Protein AF-A0A6H9Y5K2-F1 (afdb_monomer)

Foldseek 3Di:
DVVVVVVCVVVVCCVPPVPVVVVVVVVLVVDDPVVNVVVVVVVVVVVVVCVVVVD

Sequence (55 aa):
MAFGLMLILEGLMPFAAPAMWREAFRRAIEMRDGQLRFIGAISMLAGLMFMLFAK

Structure (mmCIF, N/CA/C/O backbone):
data_AF-A0A6H9Y5K2-F1
#
_entry.id   AF-A0A6H9Y5K2-F1
#
loop_
_atom_site.group_PDB
_atom_site.id
_atom_site.type_symbol
_atom_site.label_atom_id
_atom_site.label_alt_id
_atom_site.label_comp_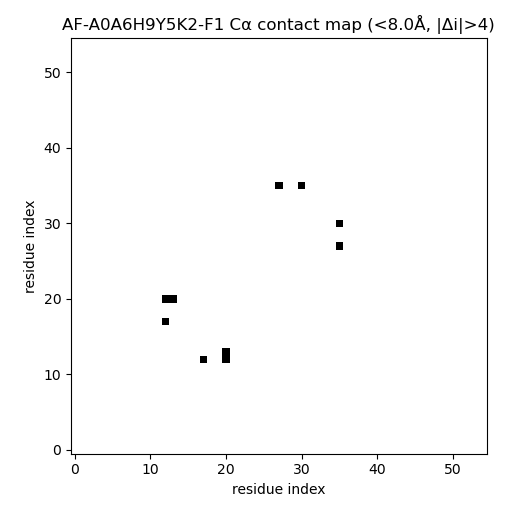id
_atom_site.label_asym_id
_atom_site.label_entity_id
_atom_site.label_seq_id
_atom_site.pdbx_PDB_ins_code
_atom_site.Cartn_x
_atom_site.Cartn_y
_atom_site.Cartn_z
_atom_site.occupancy
_atom_site.B_iso_or_equiv
_atom_site.auth_seq_id
_atom_site.auth_comp_id
_atom_site.auth_asym_id
_atom_site.auth_atom_id
_atom_site.pdbx_PDB_model_num
ATOM 1 N N . MET A 1 1 ? 17.599 -8.783 -10.521 1.00 77.38 1 MET A N 1
ATOM 2 C CA . MET A 1 1 ? 16.461 -8.151 -11.228 1.00 77.38 1 MET A CA 1
ATOM 3 C C . MET A 1 1 ? 15.183 -8.143 -10.393 1.00 77.38 1 MET A C 1
ATOM 5 O O . MET A 1 1 ? 14.725 -7.053 -10.087 1.00 77.38 1 MET A O 1
ATOM 9 N N . ALA A 1 2 ? 14.648 -9.292 -9.950 1.00 87.50 2 ALA A N 1
ATOM 10 C CA . ALA A 1 2 ? 13.397 -9.351 -9.168 1.00 87.50 2 ALA A CA 1
ATOM 11 C C . ALA A 1 2 ? 13.385 -8.452 -7.911 1.00 87.50 2 ALA A C 1
ATOM 13 O O . ALA A 1 2 ? 12.437 -7.703 -7.707 1.00 87.50 2 ALA A O 1
ATOM 14 N N . PHE A 1 3 ? 14.475 -8.440 -7.133 1.00 90.94 3 PHE A N 1
ATOM 15 C CA . PHE A 1 3 ? 14.614 -7.555 -5.967 1.00 90.94 3 PHE A CA 1
ATOM 16 C C . PHE A 1 3 ? 14.603 -6.060 -6.338 1.00 90.94 3 PHE A C 1
ATOM 18 O O . PHE A 1 3 ? 14.002 -5.250 -5.647 1.00 90.94 3 PHE A O 1
ATOM 25 N N . GLY A 1 4 ? 15.201 -5.6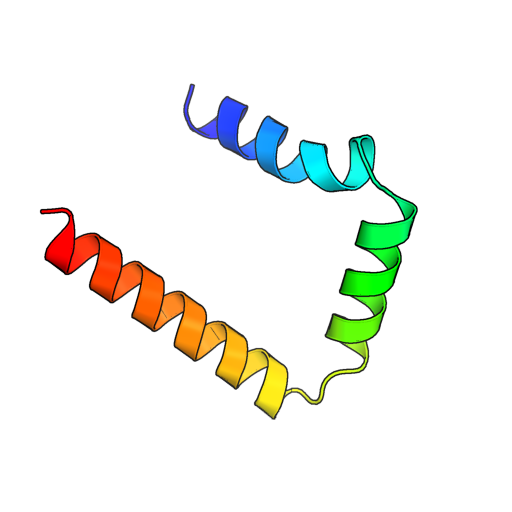91 -7.475 1.00 94.25 4 GLY A N 1
ATOM 26 C CA . GLY A 1 4 ? 15.172 -4.308 -7.961 1.00 94.25 4 GLY A CA 1
ATOM 27 C C . GLY A 1 4 ? 13.765 -3.861 -8.362 1.00 94.25 4 GLY A C 1
ATOM 28 O O . GLY A 1 4 ? 13.354 -2.759 -8.019 1.00 94.25 4 GLY A O 1
ATOM 29 N N . LEU A 1 5 ? 12.998 -4.732 -9.029 1.00 92.00 5 LEU A N 1
ATOM 30 C CA . LEU A 1 5 ? 11.602 -4.448 -9.378 1.00 92.00 5 LEU A CA 1
ATOM 31 C C . LEU A 1 5 ? 10.705 -4.365 -8.138 1.00 92.00 5 LEU A C 1
ATOM 33 O O . LEU A 1 5 ? 9.845 -3.493 -8.088 1.00 92.00 5 LEU A O 1
ATOM 37 N N . MET A 1 6 ? 10.937 -5.207 -7.126 1.00 93.69 6 MET A N 1
ATOM 38 C CA . MET A 1 6 ? 10.250 -5.105 -5.834 1.00 93.69 6 MET A CA 1
ATOM 39 C C . MET A 1 6 ? 10.456 -3.718 -5.206 1.00 93.69 6 MET A C 1
ATOM 41 O O . MET A 1 6 ? 9.476 -3.077 -4.843 1.00 93.69 6 MET A O 1
ATOM 45 N N . LEU A 1 7 ? 11.702 -3.230 -5.137 1.00 92.44 7 LEU A N 1
ATOM 46 C CA . LEU A 1 7 ? 12.012 -1.915 -4.559 1.00 92.44 7 LEU A CA 1
ATOM 47 C C . LEU A 1 7 ? 11.365 -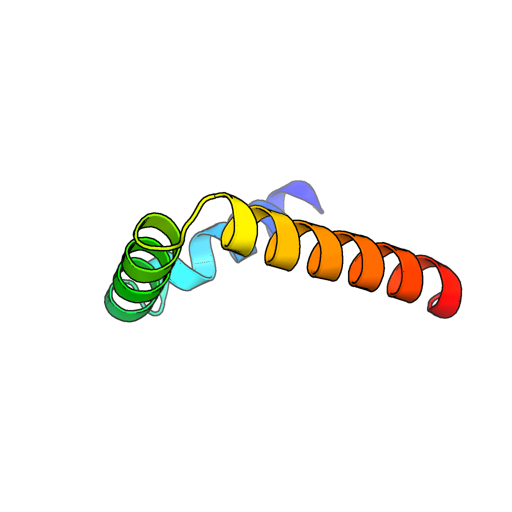0.761 -5.334 1.00 92.44 7 LEU A C 1
ATOM 49 O O . LEU A 1 7 ? 10.862 0.185 -4.731 1.00 92.44 7 LEU A O 1
ATOM 53 N N . ILE A 1 8 ? 11.351 -0.838 -6.669 1.00 94.19 8 ILE A N 1
ATOM 54 C CA . ILE A 1 8 ? 10.680 0.164 -7.508 1.00 94.19 8 ILE A CA 1
ATOM 55 C C . ILE A 1 8 ? 9.174 0.164 -7.226 1.00 94.19 8 ILE A C 1
AT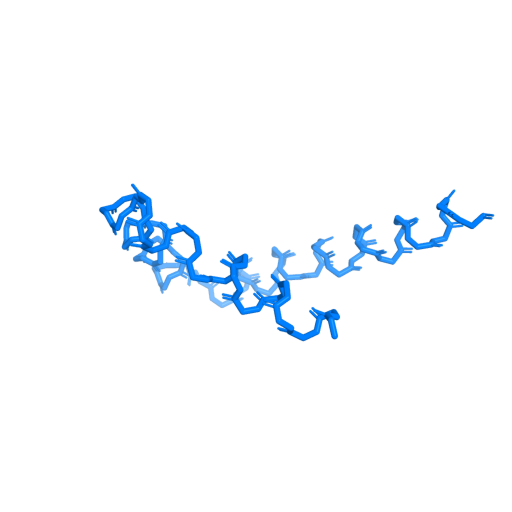OM 57 O O . ILE A 1 8 ? 8.597 1.232 -7.046 1.00 94.19 8 ILE A O 1
ATOM 61 N N . LEU A 1 9 ? 8.540 -1.011 -7.166 1.00 92.88 9 LEU A N 1
ATOM 62 C CA . LEU A 1 9 ? 7.103 -1.126 -6.909 1.00 92.88 9 LEU A CA 1
ATOM 63 C C . LEU A 1 9 ? 6.724 -0.665 -5.494 1.00 92.88 9 LEU A C 1
ATOM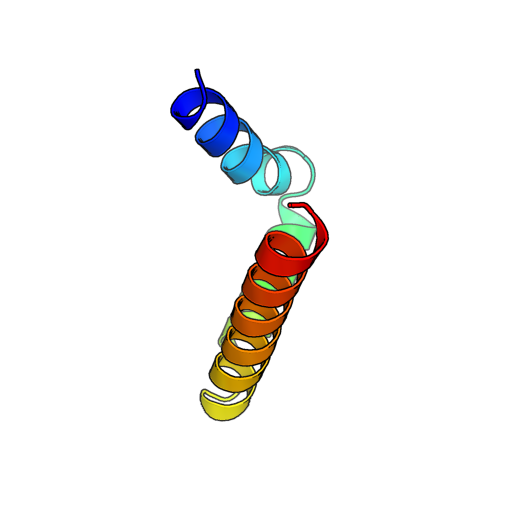 65 O O . LEU A 1 9 ? 5.736 0.053 -5.352 1.00 92.88 9 LEU A O 1
ATOM 69 N N . GLU A 1 10 ? 7.515 -0.999 -4.468 1.00 92.50 10 GLU A N 1
ATOM 70 C CA . GLU A 1 10 ? 7.301 -0.484 -3.106 1.00 92.50 10 GLU A CA 1
ATOM 71 C C . GLU A 1 10 ? 7.443 1.042 -3.034 1.00 92.50 10 GLU A C 1
ATOM 73 O O . GLU A 1 10 ? 6.665 1.707 -2.349 1.00 92.50 10 GLU A O 1
ATOM 78 N N . GLY A 1 11 ? 8.400 1.618 -3.766 1.00 92.81 11 GLY A N 1
ATOM 79 C CA . GLY A 1 11 ? 8.624 3.064 -3.812 1.00 92.81 11 GLY A CA 1
ATOM 80 C C . GLY A 1 11 ? 7.644 3.836 -4.702 1.00 92.81 11 GLY A C 1
ATOM 81 O O . GLY A 1 11 ? 7.498 5.049 -4.542 1.00 92.81 11 GLY A O 1
ATOM 82 N N . LEU A 1 12 ? 6.949 3.167 -5.627 1.00 95.50 12 LEU A N 1
ATOM 83 C CA . LEU A 1 12 ? 6.137 3.827 -6.650 1.00 95.50 12 LEU A CA 1
ATOM 84 C C . LEU A 1 12 ? 4.943 4.581 -6.056 1.00 95.50 12 LEU A C 1
ATOM 86 O O . LEU A 1 12 ? 4.721 5.741 -6.390 1.00 95.50 12 LEU A O 1
ATOM 90 N N . MET A 1 13 ? 4.187 3.941 -5.161 1.00 91.88 13 MET A N 1
ATOM 91 C CA . MET A 1 13 ? 3.026 4.545 -4.491 1.00 91.88 13 MET A CA 1
ATOM 92 C C . MET A 1 13 ? 3.383 5.780 -3.645 1.00 91.88 13 MET A C 1
ATOM 94 O O . MET A 1 13 ? 2.770 6.831 -3.860 1.00 91.88 13 MET A O 1
ATOM 98 N N . PRO A 1 14 ? 4.366 5.724 -2.721 1.00 93.31 14 PRO A N 1
ATOM 99 C CA . PRO A 1 14 ? 4.754 6.903 -1.951 1.00 93.31 14 PRO A CA 1
ATOM 100 C C . PRO A 1 14 ? 5.372 8.007 -2.8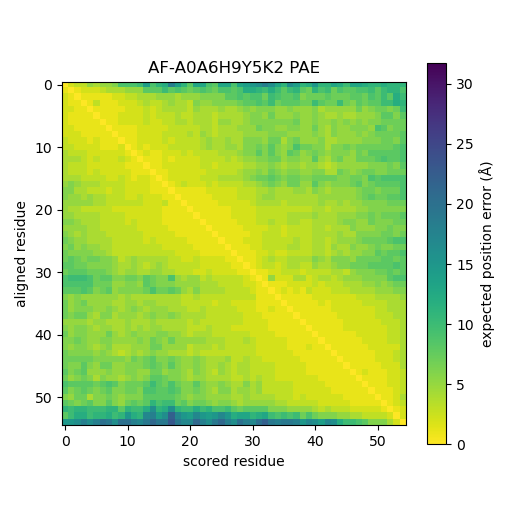20 1.00 93.31 14 PRO A C 1
ATOM 102 O O . PRO A 1 14 ? 5.227 9.177 -2.473 1.00 93.31 14 PRO A O 1
ATOM 105 N N . PHE A 1 15 ? 6.011 7.671 -3.946 1.00 95.00 15 PHE A N 1
ATOM 106 C CA . PHE A 1 15 ? 6.558 8.658 -4.880 1.00 95.00 15 PHE A CA 1
ATOM 107 C C . PHE A 1 15 ? 5.473 9.339 -5.730 1.00 95.00 15 PHE A C 1
ATOM 109 O O . PHE A 1 15 ? 5.438 10.565 -5.816 1.00 95.00 15 PHE A O 1
ATOM 116 N N . ALA A 1 16 ? 4.569 8.565 -6.336 1.00 96.56 16 ALA A N 1
ATOM 117 C CA . ALA A 1 16 ? 3.558 9.074 -7.262 1.00 96.56 16 ALA A CA 1
ATOM 118 C C . ALA A 1 16 ? 2.367 9.743 -6.554 1.00 96.56 16 ALA A C 1
ATOM 120 O O . ALA A 1 16 ? 1.835 10.735 -7.049 1.00 96.56 16 ALA A O 1
ATOM 121 N N . ALA A 1 17 ? 1.933 9.215 -5.403 1.00 95.00 17 ALA A N 1
ATOM 122 C CA . ALA A 1 17 ? 0.746 9.693 -4.690 1.00 95.00 17 ALA A CA 1
ATOM 123 C C . ALA A 1 17 ? 0.927 9.671 -3.155 1.00 95.00 17 ALA A C 1
ATOM 125 O O . ALA A 1 17 ? 0.196 8.973 -2.442 1.00 95.00 17 ALA A O 1
ATOM 126 N N . PRO A 1 18 ? 1.847 10.483 -2.601 1.00 93.12 18 PRO A N 1
ATOM 127 C CA . PRO A 1 18 ? 2.194 10.455 -1.177 1.00 93.12 18 PRO A CA 1
ATOM 128 C C . PRO A 1 18 ? 1.017 10.762 -0.239 1.00 93.12 18 PRO A C 1
ATOM 130 O O . PRO A 1 18 ? 0.949 10.224 0.864 1.00 93.12 18 PRO A O 1
ATOM 133 N N . ALA A 1 19 ? 0.081 11.628 -0.643 1.00 94.62 19 ALA A N 1
ATOM 134 C CA . ALA A 1 19 ? -1.086 11.964 0.176 1.00 94.62 19 ALA A CA 1
ATOM 135 C C . ALA A 1 19 ? -2.064 10.786 0.299 1.00 94.62 19 ALA A C 1
ATOM 137 O O . ALA A 1 19 ? -2.484 10.450 1.405 1.00 94.62 19 ALA A O 1
ATOM 138 N N . MET A 1 20 ? -2.367 10.129 -0.823 1.00 93.62 20 MET A N 1
ATOM 139 C CA . MET A 1 20 ? -3.245 8.959 -0.862 1.00 93.62 20 MET A CA 1
ATOM 140 C C . MET A 1 20 ? -2.624 7.777 -0.111 1.00 93.62 20 MET A C 1
ATOM 142 O O . MET A 1 20 ? -3.316 7.094 0.640 1.00 93.62 20 MET A O 1
ATOM 146 N N . TRP A 1 21 ? -1.307 7.588 -0.244 1.00 94.56 21 TRP A N 1
ATOM 147 C CA . TRP A 1 21 ? -0.564 6.583 0.512 1.00 94.56 21 TRP A CA 1
ATOM 148 C C . TRP A 1 21 ? -0.655 6.797 2.028 1.00 94.56 21 TRP A C 1
ATOM 150 O O . TRP A 1 21 ? -0.986 5.868 2.763 1.00 94.56 21 TRP A O 1
ATOM 160 N N . ARG A 1 22 ? -0.426 8.030 2.507 1.00 93.81 22 ARG A N 1
ATOM 161 C CA . ARG A 1 22 ? -0.547 8.368 3.938 1.00 93.81 22 ARG A CA 1
ATOM 162 C C . ARG A 1 22 ? -1.952 8.132 4.481 1.00 93.81 22 ARG A C 1
ATOM 164 O O . ARG A 1 22 ? -2.090 7.650 5.600 1.00 93.81 22 ARG A O 1
ATOM 171 N N . GLU A 1 23 ? -2.976 8.476 3.708 1.00 95.25 23 GLU A N 1
ATOM 172 C CA . GLU A 1 23 ? -4.371 8.257 4.097 1.00 95.25 23 GLU A CA 1
ATOM 173 C C . GLU A 1 23 ? -4.700 6.761 4.187 1.00 95.25 23 GLU A C 1
ATOM 175 O O . GLU A 1 23 ? -5.285 6.315 5.172 1.00 95.25 23 GLU A O 1
ATOM 180 N N . ALA A 1 24 ? -4.262 5.960 3.211 1.00 91.38 24 ALA A N 1
ATOM 181 C CA . ALA A 1 24 ? -4.421 4.508 3.251 1.00 91.38 24 ALA A CA 1
ATOM 182 C C . ALA A 1 24 ? -3.725 3.889 4.476 1.00 91.38 24 ALA A C 1
ATOM 184 O O . ALA A 1 24 ? -4.317 3.058 5.164 1.00 91.38 24 ALA A O 1
ATOM 185 N N . PHE A 1 25 ? -2.507 4.340 4.793 1.00 92.12 25 PHE A N 1
ATOM 186 C CA . PHE A 1 25 ? -1.774 3.905 5.985 1.00 92.12 25 PHE A CA 1
ATOM 187 C C . PHE A 1 25 ? -2.481 4.289 7.285 1.00 92.12 25 PHE A C 1
ATOM 189 O O . PHE A 1 25 ? -2.594 3.466 8.189 1.00 92.12 25 PHE A O 1
ATOM 196 N N . ARG A 1 26 ? -2.988 5.524 7.379 1.00 95.00 26 ARG A N 1
ATOM 197 C CA . ARG A 1 26 ? -3.743 5.991 8.547 1.00 95.00 26 ARG A CA 1
ATOM 198 C C . ARG A 1 26 ? -4.971 5.117 8.779 1.00 95.00 26 ARG A C 1
ATOM 200 O O . ARG A 1 26 ? -5.145 4.602 9.877 1.00 95.00 26 ARG A O 1
ATOM 207 N N . ARG A 1 27 ? -5.749 4.867 7.723 1.00 92.19 27 ARG A N 1
ATOM 208 C CA . ARG A 1 27 ? -6.910 3.973 7.790 1.00 92.19 27 ARG A CA 1
ATOM 209 C C . ARG A 1 27 ? -6.519 2.573 8.226 1.00 92.19 27 ARG A C 1
ATOM 211 O O . ARG A 1 27 ? -7.228 2.009 9.044 1.00 92.19 27 ARG A O 1
ATOM 218 N N . ALA A 1 28 ? -5.404 2.037 7.721 1.00 91.19 28 ALA A N 1
ATOM 219 C CA . ALA A 1 28 ? -4.906 0.713 8.090 1.00 91.19 28 ALA A CA 1
ATOM 220 C C . ALA A 1 28 ? -4.543 0.610 9.582 1.00 91.19 28 ALA A C 1
ATOM 222 O O . ALA A 1 28 ? -4.842 -0.404 10.206 1.00 91.19 28 ALA A O 1
ATOM 223 N N . ILE A 1 29 ? -3.943 1.657 10.156 1.00 91.81 29 ILE A N 1
ATOM 224 C CA . ILE A 1 29 ? -3.574 1.717 11.582 1.00 91.81 29 ILE A CA 1
ATOM 225 C C . ILE A 1 29 ? -4.805 1.920 12.478 1.00 91.81 29 ILE A C 1
ATOM 227 O O . ILE A 1 29 ? -4.835 1.436 13.604 1.00 91.81 29 ILE A O 1
ATOM 231 N N . GLU A 1 30 ? -5.836 2.608 11.986 1.00 94.12 30 GLU A N 1
ATOM 232 C CA . GLU A 1 30 ? -7.112 2.779 12.694 1.00 94.12 30 GLU A CA 1
ATOM 233 C C . GLU A 1 30 ? -7.983 1.505 12.682 1.00 94.12 30 GLU A C 1
ATOM 235 O O . GLU A 1 30 ? -8.965 1.414 13.425 1.00 94.12 30 GLU A O 1
ATOM 240 N N . MET A 1 31 ? -7.643 0.499 11.865 1.00 92.50 31 MET A N 1
ATOM 241 C CA . MET A 1 31 ? -8.359 -0.778 11.850 1.00 92.50 31 MET A CA 1
ATOM 242 C C . MET A 1 31 ? -8.080 -1.572 13.121 1.00 92.50 31 MET A C 1
ATOM 244 O O . MET A 1 31 ? -6.962 -1.634 13.620 1.00 92.50 31 MET A O 1
ATOM 248 N N . ARG A 1 32 ? -9.098 -2.288 13.601 1.00 92.12 32 ARG A N 1
ATOM 249 C CA . ARG A 1 32 ? -8.911 -3.253 14.691 1.00 92.12 32 ARG A CA 1
ATOM 250 C C . ARG A 1 32 ? -8.023 -4.403 14.218 1.00 92.12 32 ARG A C 1
ATOM 252 O O . ARG A 1 32 ? -8.203 -4.884 13.097 1.00 92.12 32 ARG A O 1
ATOM 259 N N . ASP A 1 33 ? -7.191 -4.940 15.107 1.00 92.25 33 ASP A N 1
ATOM 260 C CA . ASP A 1 33 ? -6.298 -6.077 14.827 1.00 92.25 33 ASP A CA 1
ATOM 261 C C . ASP A 1 33 ? -7.005 -7.246 14.128 1.00 92.25 33 ASP A C 1
ATOM 263 O O . ASP A 1 33 ? -6.469 -7.851 13.201 1.00 92.25 33 ASP A O 1
ATOM 267 N N . GLY A 1 34 ? -8.247 -7.548 14.525 1.00 93.19 34 GLY A N 1
ATOM 268 C CA . GLY A 1 34 ? -9.054 -8.593 13.892 1.00 93.19 34 GLY A CA 1
ATOM 269 C C . GLY A 1 34 ? -9.351 -8.328 12.410 1.00 93.19 34 GLY A C 1
ATOM 270 O O . GLY A 1 34 ? -9.292 -9.251 11.602 1.00 93.19 34 GLY A O 1
ATOM 271 N N . GLN A 1 35 ? -9.621 -7.075 12.032 1.00 93.50 35 GLN A N 1
ATOM 272 C CA . GLN A 1 35 ? -9.875 -6.704 10.636 1.00 93.50 35 GLN A CA 1
ATOM 273 C C . GLN A 1 35 ? -8.590 -6.744 9.811 1.00 93.50 35 GLN A C 1
ATOM 275 O O . GLN A 1 35 ? -8.604 -7.290 8.710 1.00 93.50 35 GLN A O 1
ATOM 280 N N . LEU A 1 36 ? -7.478 -6.237 10.352 1.00 93.25 36 LEU A N 1
ATOM 281 C CA . LEU A 1 36 ? -6.187 -6.284 9.665 1.00 93.25 36 LEU A CA 1
ATOM 282 C C . LEU A 1 36 ? -5.742 -7.736 9.423 1.00 93.25 36 LEU A C 1
ATOM 284 O O . LEU A 1 36 ? -5.328 -8.086 8.317 1.00 93.25 36 LEU A O 1
ATOM 288 N N . ARG A 1 37 ? -5.917 -8.614 10.421 1.00 93.81 37 ARG A N 1
ATOM 289 C CA . ARG A 1 37 ? -5.647 -10.056 10.290 1.00 93.81 37 ARG A CA 1
ATOM 290 C C . ARG A 1 37 ? -6.555 -10.729 9.267 1.00 93.81 37 ARG A C 1
ATOM 292 O O . ARG A 1 37 ? -6.081 -11.583 8.526 1.00 93.81 37 ARG A O 1
ATOM 299 N N . PHE A 1 38 ? -7.831 -10.355 9.206 1.00 95.62 38 PHE A N 1
ATOM 300 C CA . PHE A 1 38 ? -8.767 -10.917 8.234 1.00 95.62 38 PHE A CA 1
ATOM 301 C C . PHE A 1 38 ? -8.431 -10.499 6.798 1.00 95.62 38 PHE A C 1
ATOM 303 O O . PHE A 1 38 ? -8.394 -11.348 5.911 1.00 95.62 38 PHE A O 1
ATOM 310 N N . ILE A 1 39 ? -8.101 -9.223 6.575 1.00 94.69 39 ILE A N 1
ATOM 311 C CA . ILE A 1 39 ? -7.618 -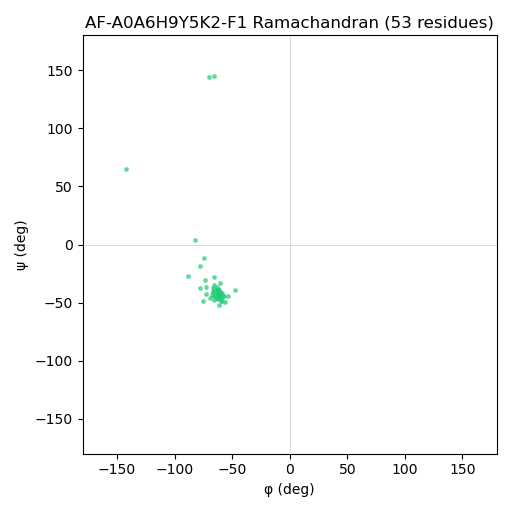8.739 5.273 1.00 94.69 39 ILE A CA 1
ATOM 312 C C . ILE A 1 39 ? -6.334 -9.473 4.886 1.00 94.69 39 ILE A C 1
ATOM 314 O O . ILE A 1 39 ? -6.229 -9.973 3.770 1.00 94.69 39 ILE A O 1
ATOM 318 N N . GLY A 1 40 ? -5.388 -9.610 5.820 1.00 94.06 40 GLY A N 1
ATOM 319 C CA . GLY A 1 40 ? -4.174 -10.396 5.608 1.00 94.06 40 GLY A CA 1
ATOM 320 C C . GLY A 1 40 ? -4.470 -11.850 5.231 1.00 94.06 40 GLY A C 1
ATOM 321 O O . GLY A 1 40 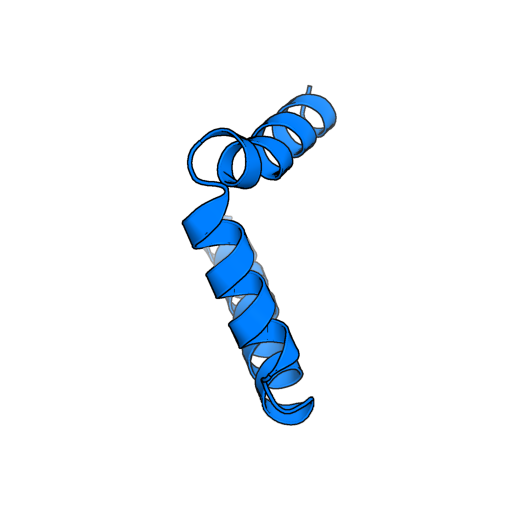? -3.882 -12.366 4.284 1.00 94.06 40 GLY A O 1
ATOM 322 N N . ALA A 1 41 ? -5.414 -12.500 5.917 1.00 96.62 41 ALA A N 1
ATOM 323 C CA . ALA A 1 41 ? -5.828 -13.870 5.624 1.00 96.62 41 ALA A CA 1
ATOM 324 C C . ALA A 1 41 ? -6.432 -14.006 4.221 1.00 96.62 41 ALA A C 1
ATOM 326 O O . ALA A 1 41 ? -6.047 -14.910 3.483 1.00 96.62 41 ALA A O 1
ATOM 327 N N . ILE A 1 42 ? -7.318 -13.086 3.825 1.00 96.94 42 ILE A N 1
ATOM 328 C CA . ILE A 1 42 ? -7.882 -13.061 2.471 1.00 96.94 42 ILE A CA 1
ATOM 329 C C . ILE A 1 42 ? -6.777 -12.867 1.431 1.00 96.94 42 ILE A C 1
ATOM 331 O O . ILE A 1 42 ? -6.753 -13.602 0.450 1.00 96.94 42 ILE A O 1
ATOM 335 N N . SER A 1 43 ? -5.840 -11.939 1.644 1.00 94.94 43 SER A N 1
ATOM 336 C CA . SER A 1 43 ? -4.725 -11.701 0.717 1.00 94.94 43 SER A CA 1
ATOM 337 C C . SER A 1 43 ? -3.816 -12.923 0.571 1.00 94.94 43 SER A C 1
ATOM 339 O O . SER A 1 43 ? -3.433 -13.273 -0.544 1.00 94.94 43 SER A O 1
ATOM 341 N N . MET A 1 44 ? -3.506 -13.611 1.676 1.00 96.25 44 MET A N 1
ATOM 342 C CA . MET A 1 44 ? -2.731 -14.856 1.649 1.00 96.25 44 MET A CA 1
ATOM 343 C C . MET A 1 44 ? -3.470 -15.967 0.896 1.00 96.25 44 MET A C 1
ATOM 345 O O . MET A 1 44 ? -2.874 -16.631 0.051 1.00 96.25 44 MET A O 1
ATOM 349 N N . LEU A 1 45 ? -4.770 -16.144 1.157 1.00 97.31 45 LEU A N 1
ATOM 350 C CA . LEU A 1 45 ? -5.599 -17.126 0.454 1.00 97.31 45 LEU A CA 1
ATOM 351 C C . LEU A 1 45 ? -5.722 -16.797 -1.035 1.00 97.31 45 LEU A C 1
ATOM 353 O O . LEU A 1 45 ? -5.575 -17.688 -1.861 1.00 97.31 45 LEU A O 1
ATOM 357 N N . ALA A 1 46 ? -5.936 -15.533 -1.393 1.00 96.81 46 ALA A N 1
ATOM 358 C CA . ALA A 1 46 ? -5.993 -15.094 -2.782 1.00 96.81 46 ALA A CA 1
ATOM 359 C C . ALA A 1 46 ? -4.667 -15.357 -3.509 1.00 96.81 46 ALA A C 1
ATOM 361 O O . ALA A 1 46 ? -4.681 -15.881 -4.620 1.00 96.81 46 ALA A O 1
ATOM 362 N N . GLY A 1 47 ? -3.528 -15.066 -2.872 1.00 93.44 47 GLY A N 1
ATOM 363 C CA . GLY A 1 47 ? -2.203 -15.372 -3.416 1.00 93.44 47 GLY A CA 1
ATOM 364 C C . GLY A 1 47 ? -1.970 -16.874 -3.599 1.00 93.44 47 GLY A C 1
ATOM 365 O O . GLY A 1 47 ? -1.479 -17.297 -4.643 1.00 93.44 47 GLY A O 1
ATOM 366 N N . LEU A 1 48 ? -2.389 -17.690 -2.627 1.00 95.81 48 LEU A N 1
ATOM 367 C CA . LEU A 1 48 ? -2.324 -19.147 -2.726 1.00 95.81 48 LEU A CA 1
ATOM 368 C C . LEU A 1 48 ? -3.193 -19.668 -3.877 1.00 95.81 48 LEU A C 1
ATOM 370 O O . LEU A 1 48 ? -2.724 -20.457 -4.690 1.00 95.81 48 LEU A O 1
ATOM 374 N N . MET A 1 49 ? -4.434 -19.193 -3.981 1.00 96.44 49 MET A N 1
ATOM 375 C CA . MET A 1 49 ? -5.348 -19.560 -5.062 1.00 96.44 49 MET A CA 1
ATOM 376 C C . MET A 1 49 ? -4.783 -19.150 -6.420 1.00 96.44 49 MET A C 1
ATOM 378 O O . MET A 1 49 ? -4.762 -19.962 -7.339 1.00 96.44 49 MET A O 1
ATOM 382 N N . PHE A 1 50 ? -4.257 -17.930 -6.540 1.00 95.38 50 PHE A N 1
ATOM 383 C CA . PHE A 1 50 ? -3.598 -17.471 -7.759 1.00 95.38 50 PHE A CA 1
ATOM 384 C C . PHE A 1 50 ? -2.430 -18.384 -8.139 1.00 95.38 50 PHE A C 1
ATOM 386 O O . PHE A 1 50 ? -2.331 -18.781 -9.290 1.00 95.38 50 PHE A O 1
ATOM 393 N N . MET A 1 51 ? -1.591 -18.790 -7.184 1.00 94.12 51 MET A N 1
ATOM 394 C CA . MET A 1 51 ? -0.474 -19.702 -7.445 1.00 94.12 51 MET A CA 1
ATOM 395 C C . MET A 1 51 ? -0.931 -21.107 -7.870 1.00 94.12 51 MET A C 1
ATOM 397 O O . MET A 1 51 ? -0.270 -21.739 -8.691 1.00 94.12 51 MET A O 1
ATOM 401 N N . LEU A 1 52 ? -2.053 -21.593 -7.332 1.00 94.12 52 LEU A N 1
ATOM 402 C CA . LEU A 1 52 ? -2.628 -22.888 -7.701 1.00 94.12 52 LEU A CA 1
ATOM 403 C C . LEU A 1 52 ? -3.282 -22.870 -9.092 1.00 94.12 52 LEU A C 1
ATOM 405 O O . LEU A 1 52 ? -3.185 -23.868 -9.798 1.00 94.12 52 LEU A O 1
ATOM 409 N N . PHE A 1 53 ? -3.925 -21.763 -9.485 1.00 94.56 53 PHE A N 1
ATOM 410 C CA . PHE A 1 53 ? -4.592 -21.620 -10.790 1.00 94.56 53 PHE A CA 1
ATOM 411 C C . PHE A 1 53 ? -3.690 -21.094 -11.912 1.00 94.56 53 PHE A C 1
ATOM 413 O O . PHE A 1 53 ? -3.972 -21.351 -13.076 1.00 94.56 53 PHE A O 1
ATOM 420 N N . ALA A 1 54 ? -2.644 -20.328 -11.592 1.00 86.56 54 ALA A N 1
ATOM 421 C CA . ALA A 1 54 ? -1.678 -19.809 -12.566 1.00 86.56 54 ALA A CA 1
ATOM 422 C C . ALA A 1 54 ? -0.582 -20.831 -12.926 1.00 86.56 54 ALA A C 1
ATOM 424 O O . ALA A 1 54 ? 0.356 -20.495 -13.653 1.00 86.56 54 ALA A O 1
ATOM 425 N N . LYS A 1 55 ? -0.687 -22.052 -12.390 1.00 56.59 55 LYS A N 1
ATOM 426 C CA . LYS A 1 55 ? 0.108 -23.221 -12.761 1.00 56.59 55 LYS A CA 1
ATOM 427 C C . LYS A 1 55 ? -0.537 -23.955 -13.932 1.00 56.59 55 LYS A C 1
ATOM 429 O O . LYS A 1 55 ? 0.242 -24.414 -14.795 1.00 56.59 55 LYS A O 1
#

Radius of gyration: 14.47 Å; Cα contacts (8 Å, |Δi|>4): 5; chains: 1; bounding box: 26×35×28 Å

Solvent-accessible surface area (backbone atoms only — not comparable to full-atom values): 3181 Å² total; per-residue (Å²): 107,71,70,59,52,49,54,50,60,68,47,42,51,57,69,77,39,46,68,62,44,51,51,54,51,51,54,59,68,71,44,55,70,71,55,55,52,48,52,50,50,52,52,53,50,51,51,51,49,47,59,66,71,76,103

pLDDT: mean 92.75, std 5.75, range [56.59, 97.31]

Secondary structure (DSSP, 8-state):
-HHHHHHHHHHHHHHH-HHHHHHHHHHHHHS-HHHHHHHHHHHHHHHHHHHHH--

Mean predicted aligned error: 4.52 Å

=== Feature glossary ===
A reading guide for the features in this record.

Start from the sequence.

  · Sequence gives the chain of amino acids in standard one-letter code (A=alanine, C=cysteine, …, Y=tyrosine), read N→C. It is the only feature that is directly encoded by the gene; all structural features are derived from the folded form of this sequence.

Fold it, and you get atomic coordinates and the backbone conformation that goes with them.

  · Structure coordinates are given as an mmCIF _atom_site loop: one row per atom with element, residue name, chain id, sequence number, and x/y/z position in Å. Only the four main-chain atoms per residue are included here; side chains are omitted to keep the record compact.

  · Backbone dihedral angles. Every residue except chain termini has a φ (preceding-C → N → Cα → C) and 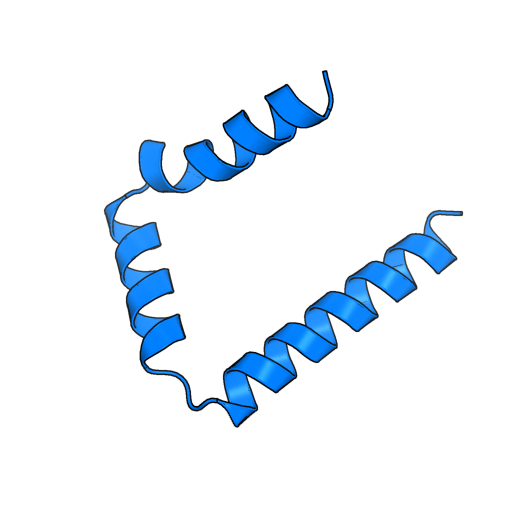a ψ (N → Cα → C → next-N). They are reported in degrees following the IUPAC sign convention. Secondary structure is essentially a statement about which (φ, ψ) basin each residue occupies.

  · Eight-state secondary structure (DSSP): H is the canonical α-helix, G the tighter 3₁₀-helix, I the wider π-helix; E/B are β-structure, T and S are turns and bends, and '-' is everything else. DSSP derives these from the pattern of main-chain N–H···O=C hydrogen bonds, not from the sequence.

  · SS3 is a coarse helix/strand/coil call (letters a/b/c) made by the P-SEA algorithm from inter-Cα distances and dihedrals. It is less detailed than DSSP but needs only Cα positions.

Summarize the fold with a handful of shape descriptors and a per-residue structural alphabet.

  · Radius of gyration (Rg) is the root-mean-square distance of Cα atoms from their centroid — a single number for overall size and compactness. A globular domain of N residues has Rg ≈ 2.2·N^0.38 Å; an extended or disordered chain has a much larger Rg. The Cα contact count is the number of residue pairs whose Cα atoms are within 8 Å and are more than four positions apart in sequence — a standard proxy for tertiary packing density. The bounding box is the smallest axis-aligned box enclosing all Cα atoms.

  · 3Di is Foldseek's structural alphabet. Each residue is assigned one of twenty discrete states based on how its Cα sits relative to its spatial (not sequential) neighbors. Aligning 3Di strings finds structural homologs roughly as well as full 3D superposition, but orders of magnitude faster.

  · Solvent-accessible surface area (SASA) is the area in Å² traced out by the centre of a 1.4 Å probe sphere (a water molecule) rolled over the protein's van der Waals surface (Shrake–Rupley / Lee–Richards construction). Buried residues have near-zero SASA; fully exposed residues can exceed 200 Å². The total SASA scales roughly with the number of surface residues.

Ask how reliable the model is.

  · For AlphaFold models, the B-factor field carries pLDDT — the model's own estimate of local accuracy on a 0–100 scale. Regions with pLDDT<50 should be treated as essentially unmodeled; they often correspond to intrinsically disordered segments.

  · For experimental (PDB) structures, the B-factor (temperature factor) quantifies the positional spread of each atom in the crystal — a combination of thermal vibration and static disorder — in units of Å². High B-factors mark flexible loops or poorly resolved regions; low B-factors mark the rigid, well-ordered core.

  · Predicted Aligned Error (PAE) is an AlphaFold confidence matrix: entry (i, j) is the expected error in the position of residue j, in ångströms, when the prediction is superimposed on the true structure at residue i. Low PAE within a block of residues means that block is internally rigid and well-predicted; high PAE between two blocks means their relative placement is uncertain even if each block individually is confident.

Place it in context: what it resembles, what it is annotated as, and how it looks.

  · Structural nearest neighbors (via Foldseek easy-search vs the PDB). Reported per hit: target PDB id, E-value, and alignment TM-score. A TM-score above ~0.5 is the conventional threshold for 'same fold'.

  · Functional annotations link the protein to curated databases. InterPro entries identify conserved domains and families by matching the sequence against member-database signatures (Pfam, PROSITE, CDD, …). Gene Ontology (GO) terms describe molecular function, biological process, and cellular component in a controlled vocabulary. CATH places the structure in a hierarchical fold classification (Class/Architecture/Topology/Homologous-superfamily). The organism is the source species.

  · The contact map is a binary N×N matrix image: pixel (i, j) is dark where Cα_i and Cα_j are within 8 Å and |i−j|>4. Because the |i−j|>4 filter removes local helical contacts, off-diagonal stripes parallel to the main diagonal indicate parallel β-sheets; stripes perpendicular to it indicate antiparallel β-sheets. The Ramachandran plot scatters every residue's (φ, ψ) pair against the sterically allowed regions. The PAE heatmap renders the predicted-aligned-error matrix.

  · Six rendered views show the 3D structure from the faces of a cube — i.e. along ±x, ±y, ±z. Rendering representation is drawn randomly per protein from cartoon (secondary-structure ribbons), sticks (backbone bonds), or molecular surface; coloring is either N→C rainbow (blue at the N-terminus through red at the C-terminus) or one color per chain.